Protein AF-A0A251XBS3-F1 (afdb_monomer)

Sequence (172 aa):
MVNFGKHQSKLDRKQRTHKNDIGYELQTALLLLSNVWDVDAKTTALWYYWRWRIESFFKLLKQAGHQLESWQQESGLALAKRLLIASMACVVVWQVAHSELPAAKEIQSFLVKLSGRQMKRSKPVTWSALLAGFWSLLSMLEVIENYSVDELHQFRNLLRKTSSAFAKLVPE

Nearest PDB structures (foldseek):
  1f81-assembly1_A  TM=2.457E-01  e=1.323E+00  Mus musculus
  2mh0-assembly1_B  TM=2.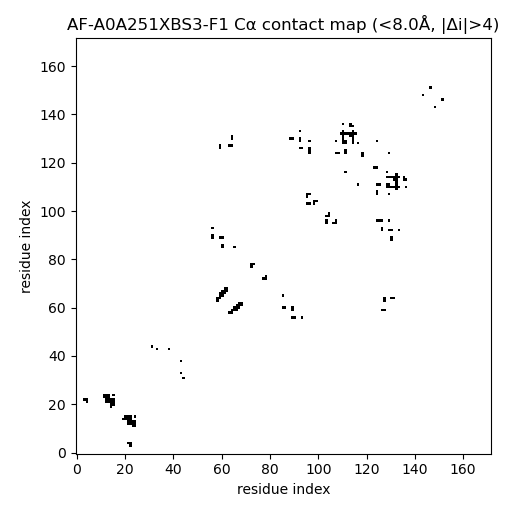393E-01  e=5.220E+00  Homo sapiens

Solvent-accessible surface area (backbone atoms only — not comparable to full-atom values): 10454 Å² total; per-residue (Å²): 132,89,75,68,84,76,63,78,91,63,87,71,66,40,74,71,84,47,97,85,42,58,39,69,79,79,80,78,81,82,87,82,88,73,93,74,74,100,62,57,71,68,58,55,50,50,55,57,56,54,56,61,60,54,54,58,53,51,42,30,43,41,62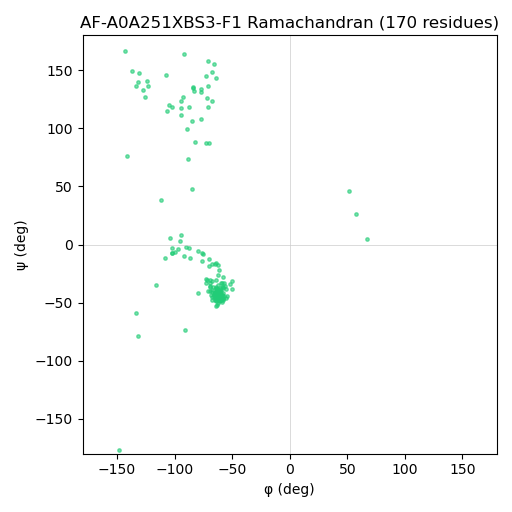,60,58,66,32,52,84,74,62,83,64,93,42,72,66,60,42,51,56,52,49,52,55,53,49,49,53,52,48,52,34,49,52,45,70,71,42,86,49,72,70,32,53,50,52,50,54,50,21,29,60,63,35,72,57,90,62,50,90,93,46,74,73,50,65,43,35,34,45,46,7,48,51,52,50,54,56,49,50,54,47,62,76,75,43,55,73,67,57,55,52,50,52,53,53,50,51,54,52,53,54,56,53,53,65,72,71,60,80,134

Organism: NCBI:txid1570016

pLDDT: mean 86.73, std 14.04, range [36.16, 98.06]

Foldseek 3Di:
DDDPLPDPPDDQWDQDDDPSNIDHPPPDDDDDDDPDPPDDPVVVVVVVVCVCVCVLLVCCCCPLPPVLVPDDDPDPVVSVVVSVVSSVLLVVLVCLVPDPDPVSVVLQQQQLVQLVDDDDPVDSGDSSSNNSSVVSVVVVVVDPVPDDPVVVVVVVVVVVVVVVVVVVVDDD

Structure (mmCIF, N/CA/C/O backbone):
data_AF-A0A251XBS3-F1
#
_entry.id   AF-A0A251XBS3-F1
#
loop_
_atom_site.group_PDB
_atom_site.id
_atom_site.type_symbol
_atom_site.label_atom_id
_atom_site.label_alt_id
_atom_site.label_comp_id
_atom_site.label_asym_id
_atom_site.label_entity_id
_atom_site.label_seq_id
_atom_site.pdbx_PDB_ins_code
_atom_site.Cartn_x
_atom_site.Cartn_y
_atom_site.Cartn_z
_atom_site.occupancy
_atom_site.B_iso_or_equiv
_atom_site.auth_seq_id
_atom_site.auth_comp_id
_atom_site.auth_asym_id
_atom_site.auth_atom_id
_atom_site.pdbx_PDB_model_num
ATOM 1 N N . MET A 1 1 ? 4.860 26.559 -13.802 1.00 36.16 1 MET A N 1
ATOM 2 C CA . MET A 1 1 ? 5.662 26.321 -15.022 1.00 36.16 1 MET A CA 1
ATOM 3 C C . MET A 1 1 ? 6.795 27.335 -15.010 1.00 36.16 1 MET A C 1
ATOM 5 O O . MET A 1 1 ? 6.509 28.524 -15.041 1.00 36.16 1 MET A O 1
ATOM 9 N N . VAL A 1 2 ? 8.041 26.902 -14.806 1.00 37.56 2 VAL A N 1
ATOM 10 C CA . VAL A 1 2 ? 9.193 27.817 -14.701 1.00 37.56 2 VAL A CA 1
ATOM 11 C C . VAL A 1 2 ? 9.465 28.398 -16.092 1.00 37.56 2 VAL A C 1
ATOM 13 O O . VAL A 1 2 ? 9.684 27.648 -17.038 1.00 37.56 2 VAL A O 1
ATOM 16 N N . ASN A 1 3 ? 9.361 29.721 -16.238 1.00 42.94 3 ASN A N 1
ATOM 17 C CA . ASN A 1 3 ? 9.489 30.409 -17.522 1.00 42.94 3 ASN A CA 1
ATOM 18 C C . ASN A 1 3 ? 10.962 30.765 -17.781 1.00 42.94 3 ASN A C 1
ATOM 20 O O . ASN A 1 3 ? 11.479 31.746 -17.248 1.00 42.94 3 ASN A O 1
ATOM 24 N N . PHE A 1 4 ? 11.641 29.952 -18.589 1.00 51.72 4 PHE A N 1
ATOM 25 C CA . PHE A 1 4 ? 13.071 30.101 -18.882 1.00 51.72 4 PHE A CA 1
ATOM 26 C C . PHE A 1 4 ? 13.403 31.250 -19.853 1.00 51.72 4 PHE A C 1
ATOM 28 O O . PHE A 1 4 ? 14.575 31.588 -20.002 1.00 51.72 4 PHE A O 1
ATOM 35 N N . GLY A 1 5 ? 12.405 31.896 -20.471 1.00 55.81 5 GLY A N 1
ATOM 36 C CA . GLY A 1 5 ? 12.621 32.932 -21.491 1.00 55.81 5 GLY A CA 1
ATOM 37 C C . GLY A 1 5 ? 13.247 34.240 -20.985 1.00 55.81 5 GLY A C 1
ATOM 38 O O . GLY A 1 5 ? 13.761 35.014 -21.787 1.00 55.81 5 GLY A O 1
ATOM 39 N N . LYS A 1 6 ? 13.232 34.501 -19.668 1.00 56.62 6 LYS A N 1
ATOM 40 C CA . LYS A 1 6 ? 13.726 35.764 -19.076 1.00 56.62 6 LYS A CA 1
ATOM 41 C C . LYS A 1 6 ? 15.115 35.675 -18.432 1.00 56.62 6 LYS A C 1
ATOM 43 O O . LYS A 1 6 ? 15.671 36.703 -18.061 1.00 56.62 6 LYS A O 1
ATOM 48 N N . HIS A 1 7 ? 15.703 34.483 -18.315 1.00 56.62 7 HIS A N 1
ATOM 49 C CA . HIS A 1 7 ? 17.058 34.331 -17.777 1.00 56.62 7 HIS A CA 1
ATOM 50 C C . HIS A 1 7 ? 18.096 34.542 -18.887 1.00 56.62 7 HIS A C 1
ATOM 52 O O . HIS A 1 7 ? 18.269 33.686 -19.751 1.00 56.62 7 HIS A O 1
ATOM 58 N N . GLN A 1 8 ? 18.787 35.687 -18.870 1.00 57.78 8 GLN A N 1
ATOM 59 C CA . GLN A 1 8 ? 19.849 36.012 -19.835 1.00 57.78 8 GLN A CA 1
ATOM 60 C C . GLN A 1 8 ? 21.255 35.562 -19.405 1.00 57.78 8 GLN A C 1
ATOM 62 O O . GLN A 1 8 ? 22.201 35.731 -20.164 1.00 57.78 8 GLN A O 1
ATOM 67 N N . SER A 1 9 ? 21.416 34.973 -18.215 1.00 64.31 9 SER A N 1
ATOM 68 C CA . SER A 1 9 ? 22.746 34.663 -17.668 1.00 64.31 9 SER A CA 1
ATOM 69 C C . SER A 1 9 ? 23.428 33.438 -18.290 1.00 64.31 9 SER A C 1
ATOM 71 O O . SER A 1 9 ? 24.563 33.146 -17.930 1.00 64.31 9 SER A O 1
ATOM 73 N N . LYS A 1 10 ? 22.744 32.674 -19.149 1.00 57.31 10 LYS A N 1
ATOM 74 C CA . LYS A 1 10 ? 23.260 31.422 -19.716 1.00 57.31 10 LYS A CA 1
ATOM 75 C C . LYS A 1 10 ? 23.198 31.466 -21.244 1.00 57.31 10 LYS A C 1
ATOM 77 O O . LYS A 1 10 ? 22.163 31.798 -21.825 1.00 57.31 10 LYS A O 1
ATOM 82 N N . LEU A 1 11 ? 24.339 31.191 -21.874 1.00 62.31 11 LEU A N 1
ATOM 83 C CA . LEU A 1 11 ? 24.585 31.390 -23.308 1.00 62.31 11 LEU A CA 1
ATOM 84 C C . LEU A 1 11 ? 24.264 30.145 -24.162 1.00 62.31 11 LEU A C 1
ATOM 86 O O . LEU A 1 11 ? 24.195 30.245 -25.381 1.00 62.31 11 LEU A O 1
ATOM 90 N N . ASP A 1 12 ? 24.003 28.994 -23.541 1.00 64.44 12 ASP A N 1
ATOM 91 C CA . ASP A 1 12 ? 23.734 27.682 -24.153 1.00 64.44 12 ASP A CA 1
ATOM 92 C C . ASP A 1 12 ? 22.257 27.490 -24.557 1.00 64.44 12 ASP A C 1
ATOM 94 O O . ASP A 1 12 ? 21.615 26.479 -24.264 1.00 64.44 12 ASP A O 1
ATOM 98 N N . ARG A 1 13 ? 21.683 28.487 -25.237 1.00 66.44 13 ARG A N 1
ATOM 99 C CA . ARG A 1 13 ? 20.285 28.457 -25.695 1.00 66.44 13 ARG A CA 1
ATOM 100 C C . ARG A 1 13 ? 20.189 27.905 -27.116 1.00 66.44 13 ARG A C 1
ATOM 102 O O . ARG A 1 13 ? 20.826 28.429 -28.024 1.00 66.44 13 ARG A O 1
ATOM 109 N N . LYS A 1 14 ? 19.342 26.894 -27.324 1.00 69.31 14 LYS A N 1
ATOM 110 C CA . LYS A 1 14 ? 19.073 26.288 -28.637 1.00 69.31 14 LYS A CA 1
ATOM 111 C C . LYS A 1 14 ? 17.578 26.332 -28.952 1.00 69.31 14 LYS A C 1
ATOM 113 O O . LYS A 1 14 ? 16.737 26.120 -28.076 1.00 69.31 14 LYS A O 1
ATOM 118 N N . GLN A 1 15 ? 17.244 26.611 -30.210 1.00 73.81 15 GLN A N 1
ATOM 119 C CA . GLN A 1 15 ? 15.876 26.487 -30.710 1.00 73.81 15 GLN A CA 1
ATOM 120 C C . GLN A 1 15 ? 15.489 25.001 -30.731 1.00 73.81 15 GLN A C 1
ATOM 122 O O . GLN A 1 15 ? 16.199 24.193 -31.327 1.00 73.81 15 GLN A O 1
ATOM 127 N N . ARG A 1 16 ? 14.394 24.640 -30.053 1.00 69.25 16 ARG A N 1
ATOM 128 C CA . ARG A 1 16 ? 13.932 23.252 -29.910 1.00 69.25 16 ARG A CA 1
ATOM 129 C C .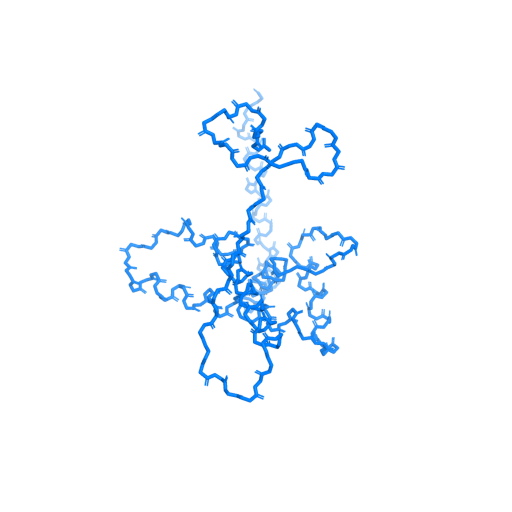 ARG A 1 16 ? 12.968 22.857 -31.025 1.00 69.25 16 ARG A C 1
ATOM 131 O O . ARG A 1 16 ? 13.369 22.115 -31.913 1.00 69.25 16 ARG A O 1
ATOM 138 N N . THR A 1 17 ? 11.720 23.338 -31.004 1.00 71.69 17 THR A N 1
ATOM 139 C CA . THR A 1 17 ? 10.708 22.931 -32.006 1.00 71.69 17 THR A CA 1
ATOM 140 C C . THR A 1 17 ? 10.203 24.047 -32.923 1.00 71.69 17 THR A C 1
ATOM 142 O O . THR A 1 17 ? 9.955 23.796 -34.097 1.00 71.69 17 THR A O 1
ATOM 145 N N . HIS A 1 18 ? 10.065 25.287 -32.454 1.00 69.81 18 HIS A N 1
ATOM 146 C CA . HIS A 1 18 ? 9.612 26.426 -33.269 1.00 69.81 18 HIS A CA 1
ATOM 147 C C . HIS A 1 18 ? 10.345 27.710 -32.871 1.00 69.81 18 HIS A C 1
ATOM 149 O O . HIS A 1 18 ? 11.027 27.745 -31.853 1.00 69.81 18 HIS A O 1
ATOM 155 N N . LYS A 1 19 ? 10.244 28.763 -33.694 1.00 70.94 19 LYS A N 1
ATOM 156 C CA . LYS A 1 19 ? 11.086 29.979 -33.623 1.00 70.94 19 LYS A CA 1
ATOM 157 C C . LYS A 1 19 ? 11.179 30.619 -32.227 1.00 70.94 19 LYS A C 1
ATOM 159 O O . LYS A 1 19 ? 12.216 31.173 -31.885 1.00 70.94 19 LYS A O 1
ATOM 164 N N . ASN A 1 20 ? 10.120 30.504 -31.425 1.00 74.75 20 ASN A N 1
ATOM 165 C CA . ASN A 1 20 ? 10.037 31.083 -30.080 1.00 74.75 20 ASN A CA 1
ATOM 166 C C . ASN A 1 20 ? 10.244 30.053 -28.950 1.00 74.75 20 ASN A C 1
ATOM 168 O O . ASN A 1 20 ? 10.266 30.425 -27.780 1.00 74.75 20 ASN A O 1
ATOM 172 N N . ASP A 1 21 ? 10.404 28.772 -29.286 1.00 69.56 21 ASP A N 1
ATOM 173 C CA . ASP A 1 21 ? 10.709 27.684 -28.354 1.00 69.56 21 ASP A CA 1
ATOM 174 C C . ASP A 1 21 ? 12.231 27.562 -28.204 1.00 69.56 21 ASP A C 1
ATOM 176 O O . ASP A 1 21 ? 12.888 26.688 -28.777 1.00 69.56 21 ASP A O 1
ATOM 180 N N . ILE A 1 22 ? 12.798 28.533 -27.488 1.00 66.56 22 ILE A N 1
ATOM 181 C CA . ILE A 1 22 ? 14.227 28.629 -27.197 1.00 66.56 22 ILE A CA 1
ATOM 182 C C . ILE A 1 22 ? 14.441 28.164 -25.759 1.00 66.56 22 ILE A C 1
ATOM 184 O O . ILE A 1 22 ? 13.929 28.761 -24.811 1.00 66.56 22 ILE A O 1
ATOM 188 N N . GLY A 1 23 ? 15.219 27.100 -25.589 1.00 67.12 23 GLY A N 1
ATOM 189 C CA . GLY A 1 23 ? 15.499 26.516 -24.283 1.00 67.12 23 GLY A CA 1
ATOM 190 C C . GLY A 1 23 ? 16.886 25.893 -24.227 1.00 67.12 23 GLY A C 1
ATOM 191 O O . GLY A 1 23 ? 17.659 25.958 -25.177 1.00 67.12 23 GLY A O 1
ATOM 192 N N . TYR A 1 24 ? 17.202 25.278 -23.097 1.00 61.38 24 TYR A N 1
ATOM 193 C CA . TYR A 1 24 ? 18.459 24.557 -22.912 1.00 61.38 24 TYR A CA 1
ATOM 194 C C . TYR A 1 24 ? 18.324 23.143 -23.471 1.00 61.38 24 TYR A C 1
ATOM 196 O O . TYR 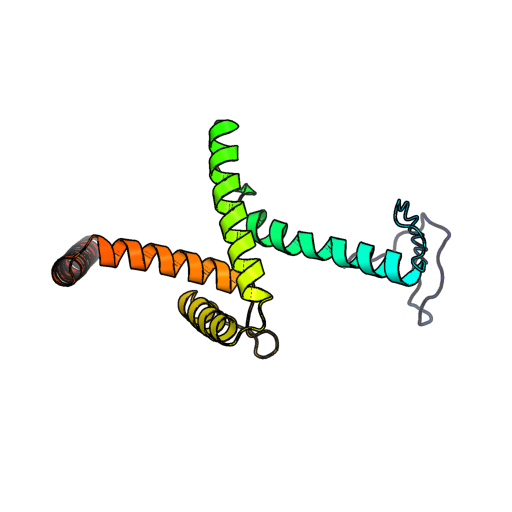A 1 24 ? 17.327 22.468 -23.203 1.00 61.38 24 TYR A O 1
ATOM 204 N N . GLU A 1 25 ? 19.306 22.650 -24.217 1.00 56.91 25 GLU A N 1
ATOM 205 C CA . GLU A 1 25 ? 19.426 21.212 -24.467 1.00 56.91 25 GLU A CA 1
ATOM 206 C C . GLU A 1 25 ? 20.136 20.601 -23.254 1.00 56.91 25 GLU A C 1
ATOM 208 O O . GLU A 1 25 ? 21.358 20.533 -23.198 1.00 56.91 25 GLU A O 1
ATOM 213 N N . LEU A 1 26 ? 19.370 20.219 -22.226 1.00 57.38 26 LEU A N 1
ATOM 214 C CA . LEU A 1 26 ? 19.915 19.463 -21.099 1.00 57.38 26 LEU A CA 1
ATOM 215 C C . LEU A 1 26 ? 20.250 18.054 -21.596 1.00 57.38 26 LEU A C 1
ATOM 217 O O . LEU A 1 26 ? 19.419 17.150 -21.525 1.00 57.38 26 LEU A O 1
ATOM 221 N N . GLN A 1 27 ? 21.457 17.878 -22.127 1.00 53.12 27 GLN A N 1
ATOM 222 C CA . GLN A 1 27 ? 22.024 16.558 -22.364 1.00 53.12 27 GLN A CA 1
ATOM 223 C C . GLN A 1 27 ? 22.405 15.965 -21.008 1.00 53.12 27 GLN A C 1
ATOM 225 O O . GLN A 1 27 ? 23.511 16.135 -20.505 1.00 53.12 27 GLN A O 1
ATOM 230 N N . THR A 1 28 ? 21.451 15.303 -20.362 1.00 66.56 28 THR A N 1
ATOM 231 C CA . THR A 1 28 ? 21.751 14.462 -19.206 1.00 66.56 28 THR A CA 1
ATOM 232 C C . THR A 1 28 ? 22.348 13.154 -19.707 1.00 66.56 28 THR A C 1
ATOM 234 O O . THR A 1 28 ? 21.632 12.327 -20.271 1.00 66.56 28 THR A O 1
ATOM 237 N N . ALA A 1 29 ? 23.650 12.968 -19.502 1.00 74.75 29 ALA A N 1
ATOM 238 C CA . ALA A 1 29 ? 24.301 11.676 -19.671 1.00 74.75 29 ALA A CA 1
ATOM 239 C C . ALA A 1 29 ? 24.122 10.845 -18.391 1.00 74.75 29 ALA A C 1
ATOM 241 O O . ALA A 1 29 ? 24.341 11.337 -17.284 1.00 74.75 29 ALA A O 1
ATOM 242 N N . LEU A 1 30 ? 23.711 9.586 -18.543 1.00 82.12 30 LEU A N 1
ATOM 243 C CA . LEU A 1 30 ? 23.591 8.627 -17.449 1.00 82.12 30 LEU A CA 1
ATOM 244 C C . LEU A 1 30 ? 24.729 7.611 -17.568 1.00 82.12 30 LEU A C 1
ATOM 246 O O . LEU A 1 30 ? 24.762 6.840 -18.524 1.00 82.12 30 LEU A O 1
ATOM 250 N N . LEU A 1 31 ? 25.640 7.601 -16.595 1.00 91.12 31 LEU A N 1
ATOM 251 C CA . LEU A 1 31 ? 26.664 6.566 -16.468 1.00 91.12 31 LEU A CA 1
ATOM 252 C C . LEU A 1 31 ? 26.162 5.487 -15.502 1.00 91.12 31 LEU A C 1
ATOM 254 O O . LEU A 1 31 ? 25.909 5.773 -14.332 1.00 91.12 31 LEU A O 1
ATOM 258 N N . LEU A 1 32 ? 26.009 4.256 -15.993 1.00 90.44 32 LEU A N 1
ATOM 259 C CA . LEU A 1 32 ? 25.618 3.101 -15.186 1.00 90.44 32 LEU A CA 1
ATOM 260 C C . LEU A 1 32 ? 26.833 2.208 -14.948 1.00 90.44 32 LEU A C 1
ATOM 262 O O . LEU A 1 32 ? 27.418 1.691 -15.894 1.00 90.44 32 LEU A O 1
ATOM 266 N N . LEU A 1 33 ? 27.186 2.017 -13.679 1.00 93.50 33 LEU A N 1
ATOM 267 C CA . LEU A 1 33 ? 28.157 1.013 -13.259 1.00 93.50 33 LEU A CA 1
ATOM 268 C C . LEU A 1 33 ? 27.380 -0.243 -12.861 1.00 93.50 33 LEU A C 1
ATOM 270 O O . LEU A 1 33 ? 26.488 -0.172 -12.016 1.00 93.50 33 LEU A O 1
ATOM 274 N N . SER A 1 34 ? 27.692 -1.373 -13.491 1.00 90.88 34 SER A N 1
ATOM 275 C CA . SER A 1 34 ? 27.010 -2.647 -13.267 1.00 90.88 34 SER A CA 1
ATOM 276 C C . SER A 1 34 ? 28.036 -3.753 -13.063 1.00 90.88 34 SER A C 1
ATOM 278 O O . SER A 1 34 ? 29.054 -3.786 -13.748 1.00 90.88 34 SER A O 1
ATOM 280 N N . ASN A 1 35 ? 27.757 -4.657 -12.127 1.00 95.00 35 ASN A N 1
ATOM 281 C CA . ASN A 1 35 ? 28.494 -5.907 -11.934 1.00 95.00 35 ASN A CA 1
ATOM 282 C C . ASN A 1 35 ? 27.834 -7.091 -12.663 1.00 95.00 35 ASN A C 1
ATOM 284 O O . ASN A 1 35 ? 28.212 -8.238 -12.437 1.00 95.00 35 ASN A O 1
ATOM 288 N N . VAL A 1 36 ? 26.817 -6.822 -13.486 1.00 93.25 36 VAL A N 1
ATOM 289 C CA . VAL A 1 36 ? 26.177 -7.817 -14.344 1.00 93.25 36 VAL A CA 1
ATOM 290 C C . VAL A 1 36 ? 26.939 -7.873 -15.662 1.00 93.25 36 VAL A C 1
ATOM 292 O O . VAL A 1 36 ? 27.011 -6.878 -16.384 1.00 93.25 36 VAL A O 1
ATOM 295 N N . TRP A 1 37 ? 27.491 -9.044 -15.952 1.00 93.62 37 TRP A N 1
ATOM 296 C CA . TRP A 1 37 ? 28.212 -9.355 -17.184 1.00 93.62 37 TRP A CA 1
ATOM 297 C C . TRP A 1 37 ? 27.263 -9.947 -18.238 1.00 93.62 37 TRP A C 1
ATOM 299 O O . TRP A 1 37 ? 26.154 -10.361 -17.904 1.00 93.62 37 TRP A O 1
ATOM 309 N N . ASP A 1 38 ? 27.693 -9.976 -19.502 1.00 93.94 38 ASP A N 1
ATOM 310 C CA . ASP A 1 38 ? 27.000 -10.652 -20.617 1.00 93.94 38 ASP A CA 1
ATOM 311 C C . ASP A 1 38 ? 25.553 -10.195 -20.895 1.00 93.94 38 ASP A C 1
ATOM 313 O O . ASP A 1 38 ? 24.741 -10.926 -21.463 1.00 93.94 38 ASP A O 1
ATOM 317 N N . VAL A 1 39 ? 25.224 -8.955 -20.531 1.00 95.06 39 VAL A N 1
ATOM 318 C CA . VAL A 1 39 ? 23.925 -8.323 -20.792 1.00 95.06 39 VAL A CA 1
ATOM 319 C C . VAL A 1 39 ? 24.144 -7.033 -21.570 1.00 95.06 39 VAL A C 1
ATOM 321 O O . VAL A 1 39 ? 25.038 -6.246 -21.257 1.00 95.06 39 VAL A O 1
ATOM 324 N N . ASP A 1 40 ? 23.327 -6.793 -22.593 1.00 94.31 40 ASP A N 1
ATOM 325 C CA . ASP A 1 40 ? 23.472 -5.596 -23.411 1.00 94.31 40 ASP A CA 1
ATOM 326 C C . ASP A 1 40 ? 23.167 -4.306 -22.618 1.00 94.31 40 ASP A C 1
ATOM 328 O O . ASP A 1 40 ? 22.431 -4.271 -21.620 1.00 94.31 40 ASP A O 1
ATOM 332 N N . ALA A 1 41 ? 23.745 -3.193 -23.077 1.00 91.25 41 ALA A N 1
ATOM 333 C CA . ALA A 1 41 ? 23.580 -1.898 -22.419 1.00 91.25 41 ALA A CA 1
ATOM 334 C C . ALA A 1 41 ? 22.102 -1.469 -22.345 1.00 91.25 41 ALA A C 1
ATOM 336 O O . ALA A 1 41 ? 21.680 -0.844 -21.371 1.00 91.25 41 ALA A O 1
ATOM 337 N N . LYS A 1 42 ? 21.297 -1.841 -23.350 1.00 92.81 42 LYS A N 1
ATOM 338 C CA . LYS A 1 42 ? 19.863 -1.537 -23.408 1.00 92.81 42 LYS A CA 1
ATOM 339 C C . LYS A 1 42 ? 19.089 -2.237 -22.292 1.00 92.81 42 LYS A C 1
ATOM 341 O O . LYS A 1 42 ? 18.264 -1.596 -21.642 1.00 92.81 42 LYS A O 1
ATOM 346 N N . THR A 1 43 ? 19.355 -3.516 -22.042 1.00 94.94 43 THR A N 1
ATOM 347 C CA . THR A 1 43 ? 18.711 -4.271 -20.960 1.00 94.94 43 THR A CA 1
ATOM 348 C C . THR A 1 43 ? 19.151 -3.748 -19.596 1.00 94.94 43 THR A C 1
ATOM 350 O O . THR A 1 43 ? 18.303 -3.520 -18.735 1.00 94.94 43 THR A O 1
ATOM 353 N N . THR A 1 44 ? 20.437 -3.429 -19.421 1.00 94.31 44 THR A N 1
ATOM 354 C CA . THR A 1 44 ? 20.937 -2.792 -18.186 1.00 94.31 44 THR A CA 1
ATOM 355 C C . THR A 1 44 ? 20.238 -1.451 -17.921 1.00 94.31 44 THR A C 1
ATOM 357 O O . THR A 1 44 ? 19.787 -1.181 -16.805 1.00 94.31 44 THR A O 1
ATOM 360 N N . ALA A 1 45 ? 20.069 -0.623 -18.956 1.00 92.19 45 ALA A N 1
ATOM 361 C CA . ALA A 1 45 ? 19.332 0.634 -18.857 1.00 92.19 45 ALA A CA 1
ATOM 362 C C . ALA A 1 45 ? 17.841 0.420 -18.534 1.00 92.19 45 ALA A C 1
ATOM 364 O O . ALA A 1 45 ? 17.271 1.176 -17.744 1.00 92.19 45 ALA A O 1
ATOM 365 N N . LEU A 1 46 ? 17.207 -0.621 -19.087 1.00 93.38 46 LEU A N 1
ATOM 366 C CA . LEU A 1 46 ? 15.822 -0.983 -18.772 1.00 93.38 46 LEU A CA 1
ATOM 367 C C . LEU A 1 46 ? 15.658 -1.414 -17.305 1.00 93.38 46 LEU A C 1
ATOM 369 O O . LEU A 1 46 ? 14.703 -1.004 -16.644 1.00 93.38 46 LEU A O 1
ATOM 373 N N . TRP A 1 47 ? 16.592 -2.192 -16.761 1.00 94.69 47 TRP A N 1
ATOM 374 C CA . TRP A 1 47 ? 16.570 -2.555 -15.343 1.00 94.69 47 TRP A CA 1
ATOM 375 C C . TRP A 1 47 ? 16.761 -1.338 -14.441 1.00 94.69 47 TRP A C 1
ATOM 377 O O . TRP A 1 47 ? 16.018 -1.165 -13.472 1.00 94.69 47 TRP A O 1
ATOM 387 N N . TYR A 1 48 ? 17.688 -0.442 -14.793 1.00 93.50 48 TYR A N 1
ATOM 388 C CA . TYR A 1 48 ? 17.840 0.824 -14.081 1.00 93.50 48 TYR A CA 1
ATOM 389 C C . TYR A 1 48 ? 16.567 1.674 -14.156 1.00 93.50 48 TYR A C 1
ATOM 391 O O . TYR A 1 48 ? 16.175 2.293 -13.169 1.00 93.50 48 TYR A O 1
ATOM 399 N N . TYR A 1 49 ? 15.864 1.668 -15.289 1.00 92.06 49 TYR A N 1
ATOM 400 C CA . TYR A 1 49 ? 14.574 2.340 -15.414 1.00 92.06 49 TYR A CA 1
ATOM 401 C C . TYR A 1 49 ? 13.539 1.789 -14.416 1.00 92.06 49 TYR A C 1
ATOM 403 O O . TYR A 1 49 ? 12.824 2.561 -13.769 1.00 92.06 49 TYR A O 1
ATOM 411 N N . TRP A 1 50 ? 13.502 0.470 -14.193 1.00 91.81 50 TRP A N 1
ATOM 412 C CA . TRP A 1 50 ? 12.626 -0.136 -13.184 1.00 91.81 50 TRP A CA 1
ATOM 413 C C . TRP A 1 50 ? 12.953 0.261 -11.743 1.00 91.81 50 TRP A C 1
ATOM 415 O O . TRP A 1 50 ? 12.063 0.151 -10.898 1.00 91.81 50 TRP A O 1
ATOM 425 N N . ARG A 1 51 ? 14.143 0.813 -11.451 1.00 93.44 51 ARG A N 1
ATOM 426 C CA . ARG A 1 51 ? 14.458 1.412 -10.139 1.00 93.44 51 ARG A CA 1
ATOM 427 C C . ARG A 1 51 ? 13.378 2.400 -9.705 1.00 93.44 51 ARG A C 1
ATOM 429 O O . ARG A 1 51 ? 13.005 2.422 -8.537 1.00 93.44 51 ARG A O 1
ATOM 436 N N . TRP A 1 52 ? 12.825 3.183 -10.638 1.00 90.38 52 TRP A N 1
ATOM 437 C CA . TRP A 1 52 ? 11.789 4.176 -10.332 1.00 90.38 52 TRP A CA 1
ATOM 438 C C . TRP A 1 52 ? 10.495 3.561 -9.779 1.00 90.38 52 TRP A C 1
ATOM 440 O O . TRP A 1 52 ? 9.700 4.257 -9.148 1.00 90.38 52 TRP A O 1
ATOM 450 N N . ARG A 1 53 ? 10.271 2.247 -9.946 1.00 87.31 53 ARG A N 1
ATOM 451 C CA . ARG A 1 53 ? 9.112 1.563 -9.352 1.00 87.31 53 ARG A CA 1
ATOM 452 C C . ARG A 1 53 ? 9.077 1.734 -7.833 1.00 87.31 53 ARG A C 1
ATOM 454 O O . ARG A 1 53 ? 7.980 1.878 -7.292 1.00 87.31 53 ARG A O 1
ATOM 461 N N . ILE A 1 54 ? 10.231 1.815 -7.162 1.00 90.75 54 ILE A N 1
ATOM 462 C CA . ILE A 1 54 ? 10.299 1.979 -5.701 1.00 90.75 54 ILE A CA 1
ATOM 463 C C . ILE A 1 54 ? 9.664 3.275 -5.193 1.00 90.75 54 ILE A C 1
ATOM 465 O O . ILE A 1 54 ? 9.116 3.306 -4.094 1.00 90.75 54 ILE A O 1
ATOM 469 N N . GLU A 1 55 ? 9.619 4.321 -6.021 1.00 91.38 55 GLU A N 1
ATOM 470 C CA . GLU A 1 55 ? 8.981 5.592 -5.663 1.00 91.38 55 GLU A CA 1
ATOM 471 C C . GLU A 1 55 ? 7.508 5.414 -5.306 1.00 91.38 55 GLU A C 1
ATOM 473 O O . GLU A 1 55 ? 6.946 6.168 -4.516 1.00 91.38 55 GLU A O 1
ATOM 478 N N . SER A 1 56 ? 6.855 4.400 -5.868 1.00 86.31 56 SER A N 1
ATOM 479 C CA . SER A 1 56 ? 5.475 4.119 -5.510 1.00 86.31 56 SER A CA 1
ATOM 480 C C . SER A 1 56 ? 5.285 3.590 -4.092 1.00 86.31 56 SER A C 1
ATOM 482 O O . SER A 1 56 ? 4.290 3.941 -3.459 1.00 86.31 56 SER A O 1
ATOM 484 N N . PHE A 1 57 ? 6.248 2.830 -3.571 1.00 91.12 57 PHE A N 1
ATOM 485 C CA . PHE A 1 57 ? 6.267 2.402 -2.176 1.00 91.12 57 PHE A CA 1
ATOM 486 C C . PHE A 1 57 ? 6.477 3.609 -1.268 1.00 91.12 57 PHE A C 1
ATOM 488 O O . PHE A 1 57 ? 5.688 3.832 -0.352 1.00 91.12 57 PHE A O 1
ATOM 495 N N . PHE A 1 58 ? 7.460 4.461 -1.578 1.00 91.75 58 PHE A N 1
ATOM 496 C CA . PHE A 1 58 ? 7.697 5.673 -0.791 1.00 91.75 58 PHE A CA 1
ATOM 497 C C . PHE A 1 58 ? 6.510 6.638 -0.827 1.00 91.75 58 PHE A C 1
ATOM 499 O O . PHE A 1 58 ? 6.194 7.246 0.192 1.00 91.75 58 PHE A O 1
ATOM 506 N N . LYS A 1 59 ? 5.789 6.734 -1.950 1.00 89.62 59 LYS A N 1
ATOM 507 C CA . LYS A 1 59 ? 4.547 7.519 -2.041 1.00 89.62 59 LYS A CA 1
ATOM 508 C C . LYS A 1 59 ? 3.444 6.991 -1.126 1.00 89.62 59 LYS A C 1
ATOM 510 O O . LYS A 1 59 ? 2.756 7.799 -0.499 1.00 89.62 59 LYS A O 1
ATOM 515 N N . LEU A 1 60 ? 3.262 5.670 -1.044 1.00 90.81 60 LEU A N 1
ATOM 516 C CA . LEU A 1 60 ? 2.307 5.065 -0.109 1.00 90.81 60 LEU A CA 1
ATOM 517 C C . LEU A 1 60 ? 2.713 5.324 1.338 1.00 90.81 60 LEU A C 1
ATOM 519 O O . LEU A 1 60 ? 1.890 5.753 2.143 1.00 90.81 60 LEU A O 1
ATOM 523 N N . LEU A 1 61 ? 3.987 5.120 1.650 1.00 93.31 61 LEU A N 1
ATOM 524 C CA . LEU A 1 61 ? 4.499 5.269 3.001 1.00 93.31 61 LEU A CA 1
ATOM 525 C C . LEU A 1 61 ? 4.410 6.724 3.495 1.00 93.31 61 LEU A C 1
ATOM 527 O O . LEU A 1 61 ? 3.904 6.979 4.585 1.00 93.31 61 LEU A O 1
ATOM 531 N N . LYS A 1 62 ? 4.853 7.688 2.681 1.00 89.00 62 LYS A N 1
ATOM 532 C CA . LYS A 1 62 ? 4.974 9.096 3.089 1.00 89.00 62 LYS A CA 1
ATOM 533 C C . LYS A 1 62 ? 3.666 9.869 3.079 1.00 89.00 62 LYS A C 1
ATOM 535 O O . LYS A 1 62 ? 3.447 10.651 3.991 1.00 89.00 62 LYS A O 1
ATOM 540 N N . GLN A 1 63 ? 2.815 9.682 2.066 1.00 78.25 63 GLN A N 1
ATOM 541 C CA . GLN A 1 63 ? 1.678 10.587 1.840 1.00 78.25 63 GLN A CA 1
ATOM 542 C C . GLN A 1 63 ? 0.360 9.860 1.576 1.00 78.25 63 GLN A C 1
ATOM 544 O O . GLN A 1 63 ? -0.607 10.040 2.309 1.00 78.25 63 GLN A O 1
ATOM 549 N N . ALA A 1 64 ? 0.291 9.031 0.534 1.00 72.38 64 ALA A N 1
ATOM 550 C CA . ALA A 1 64 ? -0.984 8.522 0.017 1.00 72.38 64 ALA A CA 1
ATOM 551 C C . ALA A 1 64 ? -1.585 7.353 0.828 1.00 72.38 64 ALA A C 1
ATOM 553 O O . ALA A 1 64 ? -2.689 6.899 0.504 1.00 72.38 64 ALA A O 1
ATOM 554 N N . GLY A 1 65 ? -0.845 6.860 1.825 1.00 80.12 65 GLY A N 1
ATOM 555 C CA . GLY A 1 65 ? -1.159 5.685 2.631 1.00 80.12 65 GLY A CA 1
ATOM 556 C C . GLY A 1 65 ? -1.003 5.933 4.124 1.00 80.12 65 GLY A C 1
ATOM 557 O O . GLY A 1 65 ? -2.004 6.153 4.789 1.00 80.12 65 GLY A O 1
ATOM 558 N N . HIS A 1 66 ? 0.234 5.907 4.626 1.00 89.25 66 HIS A N 1
ATOM 559 C CA . HIS A 1 66 ? 0.520 5.894 6.067 1.00 89.25 66 HIS A CA 1
ATOM 560 C C . HIS A 1 66 ? 0.899 7.247 6.686 1.00 89.25 66 HIS A C 1
ATOM 562 O O . HIS A 1 66 ? 1.046 7.316 7.905 1.00 89.25 66 HIS A O 1
ATOM 568 N N . GLN A 1 67 ? 1.072 8.299 5.876 1.00 91.81 67 GLN A N 1
ATOM 569 C CA . GLN A 1 67 ? 1.418 9.655 6.333 1.00 91.81 67 GLN A CA 1
ATOM 570 C C . GLN A 1 67 ? 2.643 9.676 7.260 1.00 91.81 67 GLN A C 1
ATOM 572 O O . GLN A 1 67 ? 2.622 10.308 8.315 1.00 91.81 67 GLN A O 1
ATOM 577 N N . LEU A 1 68 ? 3.710 8.959 6.884 1.00 92.75 68 LEU A N 1
ATOM 578 C CA . LEU A 1 68 ? 4.914 8.821 7.709 1.00 92.75 68 LEU A CA 1
ATOM 579 C C . LEU A 1 68 ? 5.494 10.166 8.173 1.00 92.75 68 LEU A C 1
ATOM 581 O O . LEU A 1 68 ? 5.991 10.266 9.287 1.00 92.75 68 LEU A O 1
ATOM 585 N N . GLU A 1 69 ? 5.394 11.213 7.357 1.00 90.81 69 GLU A N 1
ATOM 586 C CA . GLU A 1 69 ? 5.912 12.551 7.685 1.00 90.81 69 GLU A CA 1
ATOM 587 C C . GLU A 1 69 ? 5.109 13.259 8.793 1.00 90.81 69 GLU A C 1
ATOM 589 O O . GLU A 1 69 ? 5.565 14.253 9.346 1.00 90.81 69 GLU A O 1
ATOM 594 N N . SER A 1 70 ? 3.929 12.743 9.142 1.00 93.25 70 SER A N 1
ATOM 595 C CA . SER A 1 70 ? 3.062 13.255 10.212 1.00 93.25 70 SER A CA 1
ATOM 596 C C . SER A 1 70 ? 3.102 12.392 11.476 1.00 93.25 70 SER A C 1
ATOM 598 O O . SER A 1 70 ? 2.316 12.593 12.402 1.00 93.25 70 SER A O 1
ATOM 600 N N . TRP A 1 71 ? 3.973 11.387 11.515 1.00 94.50 71 TRP A N 1
ATOM 601 C CA . TRP A 1 71 ? 4.132 10.522 12.673 1.00 94.50 71 TRP A CA 1
ATOM 602 C C . TRP A 1 71 ? 4.804 11.263 13.831 1.00 94.50 71 TRP A C 1
ATOM 604 O O . TRP A 1 71 ? 5.800 11.950 13.646 1.00 94.50 71 TRP A O 1
ATOM 614 N N . GLN A 1 72 ? 4.277 11.077 15.041 1.00 95.19 72 GLN A N 1
ATOM 615 C CA . GLN A 1 72 ? 4.758 11.728 16.266 1.00 95.19 72 GLN A CA 1
ATOM 616 C C . GLN A 1 72 ? 5.401 10.710 17.223 1.00 95.19 72 GLN A C 1
ATOM 618 O O . GLN A 1 72 ? 5.182 10.740 18.426 1.00 95.19 72 GLN A O 1
ATOM 623 N N . GLN A 1 73 ? 6.138 9.728 16.690 1.00 96.25 73 GLN A N 1
ATOM 624 C CA . GLN A 1 73 ? 6.889 8.796 17.535 1.00 96.25 73 GLN A CA 1
ATOM 625 C C . GLN A 1 73 ? 8.092 9.511 18.166 1.00 96.25 73 GLN A C 1
ATOM 627 O O . GLN A 1 73 ? 8.935 10.045 17.455 1.00 96.25 73 GLN A O 1
ATOM 632 N N . GLU A 1 74 ? 8.204 9.451 19.492 1.00 96.69 74 GLU A N 1
ATOM 633 C CA . GLU A 1 74 ? 9.241 10.160 20.262 1.00 96.69 74 GLU A CA 1
ATOM 634 C C . GLU A 1 74 ? 10.552 9.368 20.423 1.00 96.69 74 GLU A C 1
ATOM 636 O O . GLU A 1 74 ? 11.522 9.865 20.989 1.00 96.69 74 GLU A O 1
ATOM 641 N N . SER A 1 75 ? 10.617 8.125 19.926 1.00 97.50 75 SER A N 1
ATOM 642 C CA . SER A 1 75 ? 11.837 7.310 19.964 1.00 97.50 75 SER A CA 1
ATOM 643 C C . SER A 1 75 ? 12.097 6.576 18.654 1.00 97.50 75 SER A C 1
ATOM 645 O O . SER A 1 75 ? 11.173 6.145 17.956 1.00 97.50 75 SER A O 1
ATOM 647 N N . GLY A 1 76 ? 13.383 6.361 18.355 1.00 97.19 76 GLY A N 1
ATOM 648 C CA . GLY A 1 76 ? 13.813 5.613 17.172 1.00 97.19 76 GLY A CA 1
ATOM 649 C C . GLY A 1 76 ? 13.269 4.182 17.144 1.00 97.19 76 GLY A C 1
ATOM 650 O O . GLY A 1 76 ? 12.866 3.700 16.089 1.00 97.19 76 GLY A O 1
ATOM 651 N N . LEU A 1 77 ? 13.167 3.519 18.302 1.00 98.06 77 LEU A N 1
ATOM 652 C CA . LEU A 1 77 ? 12.611 2.166 18.389 1.00 98.06 77 LEU A CA 1
ATOM 653 C C . LEU A 1 77 ? 11.106 2.136 18.083 1.00 98.06 77 LEU A C 1
ATOM 655 O O . LEU A 1 77 ? 10.649 1.255 17.354 1.00 98.06 77 LEU A O 1
ATOM 659 N N . ALA A 1 78 ? 10.329 3.085 18.616 1.00 97.06 78 ALA A N 1
ATOM 660 C CA . ALA A 1 78 ? 8.898 3.177 18.323 1.00 97.06 78 ALA A CA 1
ATOM 661 C C . ALA A 1 78 ? 8.655 3.474 16.835 1.00 97.06 78 ALA A C 1
ATOM 663 O O . ALA A 1 78 ? 7.803 2.840 16.207 1.00 97.06 78 ALA A O 1
ATOM 664 N N . LEU A 1 79 ? 9.454 4.381 16.260 1.00 96.19 79 LEU A N 1
ATOM 665 C CA . LEU A 1 79 ? 9.435 4.682 14.832 1.00 96.19 79 LEU A CA 1
ATOM 666 C C . LEU A 1 79 ? 9.758 3.437 13.994 1.00 96.19 79 LEU A C 1
ATOM 668 O O . LEU A 1 79 ? 9.012 3.119 13.073 1.00 96.19 79 LEU A O 1
ATOM 672 N N . ALA A 1 80 ? 10.817 2.700 14.340 1.00 97.56 80 ALA A N 1
ATOM 673 C CA . ALA A 1 80 ? 11.235 1.498 13.620 1.00 97.56 80 ALA A CA 1
ATOM 674 C C . ALA A 1 80 ? 10.160 0.400 13.637 1.00 97.56 80 ALA A C 1
ATOM 676 O O . ALA A 1 80 ? 9.852 -0.176 12.593 1.00 97.56 80 ALA A O 1
ATOM 677 N N . LYS A 1 81 ? 9.534 0.144 14.795 1.00 97.38 81 LYS A N 1
ATOM 678 C CA . LYS A 1 81 ? 8.443 -0.839 14.918 1.00 97.38 81 LYS A CA 1
ATOM 679 C C . LYS A 1 81 ? 7.255 -0.479 14.026 1.00 97.38 81 LYS A C 1
ATOM 681 O O . LYS A 1 81 ? 6.770 -1.322 13.273 1.00 97.38 81 LYS A O 1
ATOM 686 N N . ARG A 1 82 ? 6.810 0.780 14.069 1.00 96.19 82 ARG A N 1
ATOM 687 C CA . ARG A 1 82 ? 5.696 1.253 13.236 1.00 96.19 82 ARG A CA 1
ATOM 688 C C . ARG A 1 82 ? 6.049 1.214 11.749 1.00 96.19 82 ARG A C 1
ATOM 690 O O . ARG A 1 82 ? 5.229 0.795 10.935 1.00 96.19 82 ARG A O 1
ATOM 697 N N . LEU A 1 83 ? 7.274 1.611 11.406 1.00 96.69 83 LEU A N 1
ATOM 698 C CA . LEU A 1 83 ? 7.787 1.584 10.041 1.00 96.69 83 LEU A CA 1
ATOM 699 C C . LEU A 1 83 ? 7.793 0.169 9.466 1.00 96.69 83 LEU A C 1
ATOM 701 O O . LEU A 1 83 ? 7.417 -0.004 8.309 1.00 96.69 83 LEU A O 1
ATOM 705 N N . LEU A 1 84 ? 8.168 -0.836 10.257 1.00 97.12 84 LEU A N 1
ATOM 706 C CA . LEU A 1 84 ? 8.174 -2.233 9.827 1.00 97.12 84 LEU A CA 1
ATOM 707 C C . LEU A 1 84 ? 6.765 -2.710 9.447 1.00 97.12 84 LEU A C 1
ATOM 709 O O . LEU A 1 84 ? 6.572 -3.243 8.355 1.00 97.12 84 LEU A O 1
ATOM 713 N N . ILE A 1 85 ? 5.770 -2.440 10.294 1.00 95.44 85 ILE A N 1
ATOM 714 C CA . ILE A 1 85 ? 4.373 -2.823 10.038 1.00 95.44 85 ILE A CA 1
ATOM 715 C C . ILE A 1 85 ? 3.823 -2.088 8.806 1.00 95.44 85 ILE A C 1
ATOM 717 O O . ILE A 1 85 ? 3.273 -2.715 7.900 1.00 95.44 85 ILE A O 1
ATOM 721 N N . ALA A 1 86 ? 4.022 -0.769 8.731 1.00 95.38 86 ALA A N 1
ATOM 722 C CA . ALA A 1 86 ? 3.589 0.040 7.591 1.00 95.38 86 ALA A CA 1
ATOM 723 C C . ALA A 1 86 ? 4.255 -0.405 6.277 1.00 95.38 86 ALA A C 1
ATOM 725 O O . ALA A 1 86 ? 3.614 -0.471 5.229 1.00 95.38 86 ALA A O 1
ATOM 726 N N . SER A 1 87 ? 5.541 -0.758 6.327 1.00 96.06 87 SER A N 1
ATOM 727 C CA . SER A 1 87 ? 6.271 -1.261 5.161 1.00 96.06 87 SER A CA 1
ATOM 728 C C . SER A 1 87 ? 5.694 -2.587 4.677 1.00 96.06 87 SER A C 1
ATOM 730 O O . SER A 1 87 ? 5.492 -2.751 3.474 1.00 96.06 87 SER A O 1
ATOM 732 N N . MET A 1 88 ? 5.357 -3.503 5.590 1.00 96.31 88 MET A N 1
ATOM 733 C CA . MET A 1 88 ? 4.726 -4.769 5.214 1.00 96.31 88 MET A CA 1
ATOM 734 C C . MET A 1 88 ? 3.346 -4.571 4.591 1.00 96.31 88 MET A C 1
ATOM 736 O O . MET A 1 88 ? 3.070 -5.162 3.549 1.00 96.31 88 MET A O 1
ATOM 740 N N . ALA A 1 89 ? 2.515 -3.682 5.140 1.00 95.19 89 ALA A N 1
ATOM 741 C CA . ALA A 1 89 ? 1.227 -3.348 4.531 1.00 95.19 89 ALA A CA 1
ATOM 742 C C . ALA A 1 89 ? 1.391 -2.805 3.095 1.00 95.19 89 ALA A C 1
ATOM 744 O O . ALA A 1 89 ? 0.689 -3.238 2.178 1.00 95.19 89 ALA A O 1
ATOM 745 N N . CYS A 1 90 ? 2.370 -1.922 2.862 1.00 94.88 90 CYS A N 1
ATOM 746 C CA . CYS A 1 90 ? 2.703 -1.437 1.520 1.00 94.88 90 CYS A CA 1
ATOM 747 C C . CYS A 1 90 ? 3.130 -2.569 0.568 1.00 94.88 90 CYS A C 1
ATOM 749 O O . CYS A 1 90 ? 2.700 -2.584 -0.587 1.00 94.88 90 CYS A O 1
ATOM 751 N N . VAL A 1 91 ? 3.956 -3.516 1.030 1.00 94.81 91 VAL A N 1
ATOM 752 C CA . VAL A 1 91 ? 4.415 -4.658 0.218 1.00 94.81 91 VAL A CA 1
ATOM 753 C C . VAL A 1 91 ? 3.25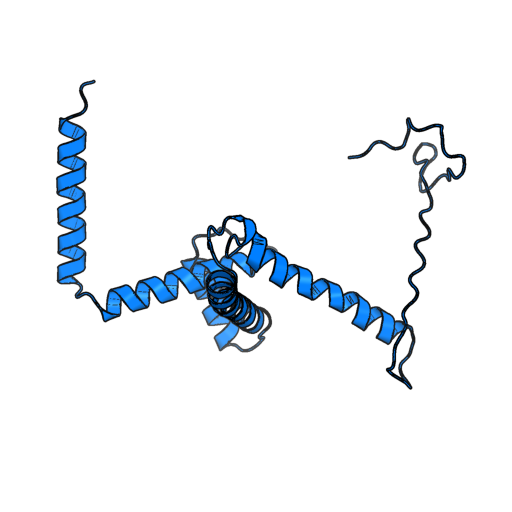9 -5.592 -0.136 1.00 94.81 91 VAL A C 1
ATOM 755 O O . VAL A 1 91 ? 3.134 -5.966 -1.301 1.00 94.81 91 VAL A O 1
ATOM 758 N N . VAL A 1 92 ? 2.374 -5.909 0.814 1.00 95.19 92 VAL A N 1
ATOM 759 C CA . VAL A 1 92 ? 1.169 -6.721 0.562 1.00 95.19 92 VAL A CA 1
ATOM 760 C C . VAL A 1 92 ? 0.299 -6.067 -0.509 1.00 95.19 92 VAL A C 1
ATOM 762 O O . VAL A 1 92 ? -0.085 -6.707 -1.487 1.00 95.19 92 VAL A O 1
ATOM 765 N N . VAL A 1 93 ? 0.049 -4.761 -0.392 1.00 94.25 93 VAL A N 1
ATOM 766 C CA . VAL A 1 93 ? -0.713 -4.007 -1.397 1.00 94.25 93 VAL A CA 1
ATOM 767 C C . VAL A 1 93 ? -0.032 -4.034 -2.763 1.00 94.25 93 VAL A C 1
ATOM 769 O O . VAL A 1 93 ? -0.704 -4.166 -3.786 1.00 94.25 93 VAL A O 1
ATOM 772 N N . TRP A 1 94 ? 1.294 -3.925 -2.810 1.00 93.19 94 TRP A N 1
ATOM 773 C CA . TRP A 1 94 ? 2.050 -4.055 -4.050 1.00 93.19 94 TRP A CA 1
ATOM 774 C C . TRP A 1 94 ? 1.925 -5.445 -4.673 1.00 93.19 94 TRP A C 1
ATOM 776 O O . TRP A 1 94 ? 1.720 -5.524 -5.884 1.00 93.19 94 TRP A O 1
ATOM 786 N N . GLN A 1 95 ? 2.026 -6.514 -3.885 1.00 93.94 95 GLN A N 1
ATOM 787 C CA . GLN A 1 95 ? 1.859 -7.888 -4.364 1.00 93.94 95 GLN A CA 1
ATOM 788 C C . GLN A 1 95 ? 0.452 -8.101 -4.922 1.00 93.94 95 GLN A C 1
ATOM 790 O O . GLN A 1 95 ? 0.305 -8.558 -6.053 1.00 93.94 95 GLN A O 1
ATOM 795 N N . VAL A 1 96 ? -0.574 -7.677 -4.178 1.00 94.94 96 VAL A N 1
ATOM 796 C CA . VAL A 1 96 ? -1.969 -7.737 -4.625 1.00 94.94 96 VAL A CA 1
ATOM 797 C C . VAL A 1 96 ? -2.148 -6.956 -5.920 1.00 94.94 96 VAL A C 1
ATOM 799 O O . VAL A 1 96 ? -2.742 -7.479 -6.854 1.00 94.94 96 VAL A O 1
ATOM 802 N N . ALA A 1 97 ? -1.607 -5.740 -6.018 1.00 93.00 97 ALA A N 1
ATOM 803 C CA . ALA A 1 97 ? -1.782 -4.877 -7.183 1.00 93.00 97 ALA A CA 1
ATOM 804 C C . ALA A 1 97 ? -1.104 -5.382 -8.463 1.00 93.00 97 ALA A C 1
ATOM 806 O O . ALA A 1 97 ? -1.581 -5.075 -9.552 1.00 93.00 97 ALA A O 1
ATOM 807 N N . HIS A 1 98 ? 0.019 -6.094 -8.343 1.00 91.44 98 HIS A N 1
ATOM 808 C CA . HIS A 1 98 ? 0.775 -6.612 -9.490 1.00 91.44 98 HIS A CA 1
ATOM 809 C C . HIS A 1 98 ? 0.453 -8.073 -9.813 1.00 91.44 98 HIS A C 1
ATOM 811 O O . HIS A 1 98 ? 0.988 -8.610 -10.778 1.00 91.44 98 HIS A O 1
ATOM 817 N N . SER A 1 99 ? -0.385 -8.726 -9.010 1.00 94.75 99 SER A N 1
ATOM 818 C CA . SER A 1 99 ? -0.793 -10.097 -9.270 1.00 94.75 99 SER A CA 1
ATOM 819 C C . SER A 1 99 ? -1.839 -10.154 -10.386 1.00 94.75 99 SER A C 1
ATOM 821 O O . SER A 1 99 ? -2.820 -9.402 -10.403 1.00 94.75 99 SER A O 1
ATOM 823 N N . GLU A 1 100 ? -1.618 -11.079 -11.319 1.00 93.38 100 GLU A N 1
ATOM 824 C CA . GLU A 1 100 ? -2.531 -11.394 -12.422 1.00 93.38 100 GLU A CA 1
ATOM 825 C C . GLU A 1 100 ? -3.458 -12.577 -12.100 1.00 93.38 100 GLU A C 1
ATOM 827 O O . GLU A 1 100 ? -4.260 -12.989 -12.935 1.00 93.38 100 GLU A O 1
ATOM 832 N N . LEU A 1 101 ? -3.383 -13.121 -10.881 1.00 95.56 101 LEU A N 1
ATOM 833 C CA . LEU A 1 101 ? -4.257 -14.211 -10.456 1.00 95.56 101 LEU A CA 1
ATOM 834 C C . LEU A 1 101 ? -5.728 -13.748 -10.416 1.00 95.56 101 LEU A C 1
ATOM 836 O O . LEU A 1 101 ? -5.994 -12.633 -9.956 1.00 95.56 101 LEU A O 1
ATOM 840 N N . PRO A 1 102 ? -6.703 -14.601 -10.789 1.00 95.56 102 PRO A N 1
ATOM 841 C CA . PRO A 1 102 ? -8.125 -14.253 -10.713 1.00 95.56 102 PRO A CA 1
ATOM 842 C C . PRO A 1 102 ? -8.556 -13.778 -9.317 1.00 95.56 102 PRO A C 1
ATOM 844 O O . PRO A 1 102 ? -9.174 -12.722 -9.187 1.00 95.56 102 PRO A O 1
ATOM 847 N N . ALA A 1 103 ? -8.118 -14.482 -8.266 1.00 94.50 103 ALA A N 1
ATOM 848 C CA . ALA A 1 103 ? -8.371 -14.104 -6.874 1.00 94.50 103 ALA A CA 1
ATOM 849 C C . ALA A 1 103 ? -7.800 -12.717 -6.518 1.00 94.50 103 ALA A C 1
ATOM 851 O O . ALA A 1 103 ? -8.394 -11.968 -5.743 1.00 94.50 103 ALA A O 1
ATOM 852 N N . ALA A 1 104 ? -6.667 -12.329 -7.118 1.00 94.69 104 ALA A N 1
ATOM 853 C CA . ALA A 1 104 ? -6.092 -11.005 -6.911 1.00 94.69 104 ALA A CA 1
ATOM 854 C C . ALA A 1 104 ? -6.949 -9.900 -7.550 1.00 94.69 104 ALA A C 1
ATOM 856 O O . ALA A 1 104 ? -7.099 -8.824 -6.976 1.00 94.69 104 ALA A O 1
ATOM 857 N N . LYS A 1 105 ? -7.558 -10.147 -8.715 1.00 95.44 105 LYS A N 1
ATOM 858 C CA . LYS A 1 105 ? -8.466 -9.176 -9.353 1.00 95.44 105 LYS A CA 1
ATOM 859 C C . LYS A 1 105 ? -9.770 -9.008 -8.570 1.00 95.44 105 LYS A C 1
ATOM 861 O O . LYS A 1 105 ? -10.295 -7.893 -8.48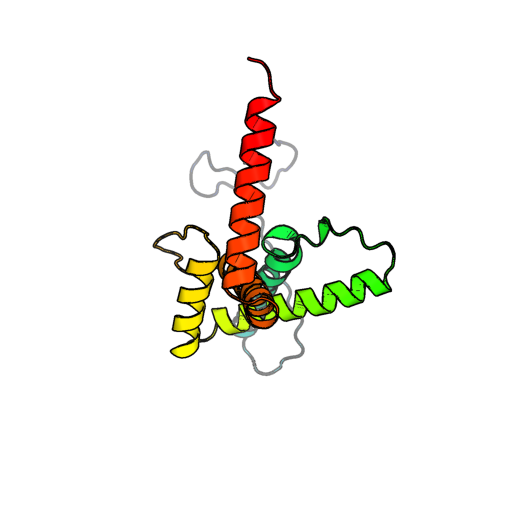2 1.00 95.44 105 LYS A O 1
ATOM 866 N N . GLU A 1 106 ? -10.266 -10.088 -7.972 1.00 96.19 106 GLU A N 1
ATOM 867 C CA . GLU A 1 106 ? -11.433 -10.055 -7.091 1.00 96.19 106 GLU A CA 1
ATOM 868 C C . GLU A 1 106 ? -11.157 -9.217 -5.838 1.00 96.19 106 GLU A C 1
ATOM 870 O O . GLU A 1 106 ? -11.863 -8.234 -5.587 1.00 96.19 106 GLU A O 1
ATOM 875 N N . ILE A 1 107 ? -10.069 -9.515 -5.114 1.00 96.94 107 ILE A N 1
ATOM 876 C CA . ILE A 1 107 ? -9.713 -8.751 -3.913 1.00 96.94 107 ILE A CA 1
ATOM 877 C C . ILE A 1 107 ? -9.378 -7.293 -4.254 1.00 96.94 107 ILE A C 1
ATOM 879 O O . ILE A 1 107 ? -9.783 -6.394 -3.525 1.00 96.94 107 ILE A O 1
ATOM 883 N N . GLN A 1 108 ? -8.732 -7.007 -5.393 1.00 97.06 108 GLN A N 1
ATOM 884 C CA . GLN A 1 108 ? -8.504 -5.626 -5.840 1.00 97.06 108 GLN A CA 1
ATOM 885 C C . GLN A 1 108 ? -9.822 -4.860 -5.988 1.00 97.06 108 GLN A C 1
ATOM 887 O O . GLN A 1 108 ? -9.949 -3.738 -5.496 1.00 97.06 108 GLN A O 1
ATOM 892 N N . SER A 1 109 ? -10.807 -5.470 -6.651 1.00 95.44 109 SER A N 1
ATOM 893 C CA . SER A 1 109 ? -12.116 -4.859 -6.885 1.00 95.44 109 SER A CA 1
ATOM 894 C C . SER A 1 109 ? -12.867 -4.625 -5.575 1.00 95.44 109 SER A C 1
ATOM 896 O O . SER A 1 109 ? -13.466 -3.565 -5.388 1.00 95.44 109 SER A O 1
ATOM 898 N N . PHE A 1 110 ? -12.809 -5.591 -4.657 1.00 96.88 110 PHE A N 1
ATOM 899 C CA . PHE A 1 110 ? -13.392 -5.475 -3.324 1.00 96.88 110 PHE A CA 1
ATOM 900 C C . PHE A 1 110 ? -12.737 -4.353 -2.506 1.00 96.88 110 PHE A C 1
ATOM 902 O O . PHE A 1 110 ? -13.435 -3.458 -2.034 1.00 96.88 110 PHE A O 1
ATOM 909 N N . LEU A 1 111 ? -11.404 -4.334 -2.405 1.00 97.31 111 LEU A N 1
ATOM 910 C CA . LEU A 1 111 ? -10.670 -3.323 -1.638 1.00 97.31 111 LEU A CA 1
ATOM 911 C C . LEU A 1 111 ? -10.864 -1.914 -2.209 1.00 97.31 111 LEU A C 1
ATOM 913 O O . LEU A 1 111 ? -11.037 -0.966 -1.448 1.00 97.31 111 LEU A O 1
ATOM 917 N N . VAL A 1 112 ? -10.897 -1.748 -3.535 1.00 96.81 112 VAL A N 1
ATOM 918 C CA . VAL A 1 112 ? -11.197 -0.443 -4.148 1.00 96.81 112 VAL A CA 1
ATOM 919 C C . VAL A 1 112 ? -12.595 0.037 -3.753 1.00 96.81 112 VAL A C 1
ATOM 921 O O . VAL A 1 112 ? -12.728 1.186 -3.337 1.00 96.81 112 VAL A O 1
ATOM 924 N N . LYS A 1 113 ? -13.622 -0.822 -3.822 1.00 96.06 113 LYS A N 1
ATOM 925 C CA . LYS A 1 113 ? -14.983 -0.461 -3.385 1.00 96.06 113 LYS A CA 1
ATOM 926 C C . LYS A 1 113 ? -15.011 -0.083 -1.907 1.00 96.06 113 LYS A C 1
ATOM 928 O O . LYS A 1 113 ? -15.546 0.963 -1.551 1.00 96.06 113 LYS A O 1
ATOM 933 N N . LEU A 1 114 ? -14.387 -0.906 -1.070 1.00 96.56 114 LEU A N 1
ATOM 934 C CA . LEU A 1 114 ? -14.346 -0.710 0.372 1.00 96.56 114 LEU A CA 1
ATOM 935 C C . LEU A 1 114 ? -13.592 0.564 0.778 1.00 96.56 114 LEU A C 1
ATOM 937 O O . LEU A 1 114 ? -13.942 1.204 1.761 1.00 96.56 114 LEU A O 1
ATOM 941 N N . SER A 1 115 ? -12.599 0.977 -0.011 1.00 95.06 115 SER A N 1
ATOM 942 C CA . SER A 1 115 ? -11.832 2.200 0.243 1.00 95.06 115 SER A CA 1
ATOM 943 C C . SER A 1 115 ? -12.651 3.493 0.162 1.00 95.06 115 SER A C 1
ATOM 945 O O . SER A 1 115 ? -12.155 4.547 0.560 1.00 95.06 115 SER A O 1
ATOM 947 N N . GLY A 1 116 ? -13.848 3.449 -0.437 1.00 92.81 116 GLY A N 1
ATOM 948 C CA . GLY A 1 116 ? -14.687 4.623 -0.693 1.00 92.81 116 GLY A CA 1
ATOM 949 C C . GLY A 1 116 ? -14.112 5.612 -1.717 1.00 92.81 116 GLY A C 1
ATOM 950 O O . GLY A 1 116 ? -14.689 6.675 -1.940 1.00 92.81 116 GLY A O 1
ATOM 951 N N . ARG A 1 117 ? -12.975 5.302 -2.357 1.00 90.56 117 ARG A N 1
ATOM 952 C CA . ARG A 1 117 ? -12.320 6.203 -3.313 1.00 90.56 117 ARG A CA 1
ATOM 953 C C . ARG A 1 117 ? -12.927 6.077 -4.708 1.00 90.56 117 ARG A C 1
ATOM 955 O O . ARG A 1 117 ? -13.084 4.980 -5.238 1.00 90.56 117 ARG A O 1
ATOM 962 N N . GLN A 1 118 ? -13.183 7.216 -5.351 1.00 89.56 118 GLN A N 1
ATOM 963 C CA . GLN A 1 118 ? -13.565 7.250 -6.763 1.00 89.56 118 GLN A CA 1
ATOM 964 C C . GLN A 1 118 ? -12.356 7.045 -7.678 1.00 89.56 118 GLN A C 1
ATOM 966 O O . GLN A 1 118 ? -11.328 7.715 -7.556 1.00 89.56 118 GLN A O 1
ATOM 971 N N . MET A 1 119 ? -12.514 6.142 -8.644 1.00 93.56 119 MET A N 1
ATOM 972 C CA . MET A 1 119 ? -11.476 5.786 -9.604 1.00 93.56 119 MET A CA 1
ATOM 973 C C . MET A 1 119 ? -11.785 6.352 -10.988 1.00 93.56 119 MET A C 1
ATOM 975 O O . MET A 1 119 ? -12.935 6.418 -11.417 1.00 93.56 119 MET A O 1
ATOM 979 N N . LYS A 1 120 ? -10.737 6.730 -11.726 1.00 89.88 120 LYS A N 1
ATOM 980 C CA . LYS A 1 120 ? -10.872 7.078 -13.146 1.00 89.88 120 LYS A CA 1
ATOM 981 C C . LYS A 1 120 ? -11.116 5.808 -13.957 1.00 89.88 120 LYS A C 1
ATOM 983 O O . LYS A 1 120 ? -10.481 4.789 -13.698 1.00 89.88 120 LYS A O 1
ATOM 988 N N . ARG A 1 121 ? -11.919 5.895 -15.022 1.00 85.06 121 ARG A N 1
ATOM 989 C CA . ARG A 1 121 ? -12.172 4.762 -15.935 1.00 85.06 121 ARG A CA 1
ATOM 990 C C . ARG A 1 121 ? -10.886 4.165 -16.522 1.00 85.06 121 ARG A C 1
ATOM 992 O O . ARG A 1 121 ? -10.778 2.954 -16.643 1.00 85.06 121 ARG A O 1
ATOM 999 N N . SER A 1 122 ? -9.900 5.007 -16.844 1.00 91.75 122 SER A N 1
ATOM 1000 C CA . SER A 1 122 ? -8.600 4.580 -17.386 1.00 91.75 122 SER A CA 1
ATOM 1001 C C . SER A 1 122 ? -7.651 3.977 -16.348 1.00 91.75 122 SER A C 1
ATOM 1003 O O . SER A 1 122 ? -6.644 3.379 -16.715 1.00 91.75 122 SER A O 1
ATOM 1005 N N . LYS A 1 123 ? -7.935 4.147 -15.053 1.00 89.38 123 LYS A N 1
ATOM 1006 C CA . LYS A 1 123 ? -7.113 3.626 -13.961 1.00 89.38 123 LYS A CA 1
ATOM 1007 C C . LYS A 1 123 ? -8.023 3.115 -12.841 1.00 89.38 123 LYS A C 1
ATOM 1009 O O . LYS A 1 123 ? -8.173 3.806 -11.832 1.00 89.38 123 LYS A O 1
ATOM 1014 N N . PRO A 1 124 ? -8.634 1.931 -13.021 1.00 89.94 124 PRO A N 1
ATOM 1015 C CA . PRO A 1 124 ? -9.632 1.395 -12.094 1.00 89.94 124 PRO A CA 1
ATOM 1016 C C . PRO A 1 124 ? -9.034 0.954 -10.753 1.00 89.94 124 PRO A C 1
ATOM 1018 O O . PRO A 1 124 ? -9.757 0.851 -9.770 1.00 89.94 124 PRO A O 1
ATOM 1021 N N . VAL A 1 125 ? -7.715 0.741 -10.686 1.00 93.56 125 VAL A N 1
ATOM 1022 C CA . VAL A 1 125 ? -7.008 0.326 -9.469 1.00 93.56 125 VAL A CA 1
ATOM 1023 C C . VAL A 1 125 ? -5.833 1.265 -9.202 1.00 93.56 125 VAL A C 1
ATOM 1025 O O . VAL A 1 125 ? -5.039 1.584 -10.091 1.00 93.56 125 VAL A O 1
ATOM 1028 N N . THR A 1 126 ? -5.704 1.718 -7.954 1.00 92.56 126 THR A N 1
ATOM 1029 C CA . THR A 1 126 ? -4.501 2.403 -7.460 1.00 92.56 126 THR A CA 1
ATOM 1030 C C . THR A 1 126 ? -4.055 1.786 -6.147 1.00 92.56 126 THR A C 1
ATOM 1032 O O . THR A 1 126 ? -4.882 1.381 -5.337 1.00 92.56 126 THR A O 1
ATOM 1035 N N . TRP A 1 127 ? -2.745 1.779 -5.899 1.00 92.94 127 TRP A N 1
ATOM 1036 C CA . TRP A 1 127 ? -2.188 1.274 -4.643 1.00 92.94 127 TRP A CA 1
ATOM 1037 C C . TRP A 1 127 ? -2.758 1.975 -3.409 1.00 92.94 127 TRP A C 1
ATOM 1039 O O . TRP A 1 127 ? -2.972 1.346 -2.385 1.00 92.94 127 TRP A O 1
ATOM 1049 N N . SER A 1 128 ? -3.035 3.275 -3.502 1.00 92.56 128 SER A N 1
ATOM 1050 C CA . SER A 1 128 ? -3.542 4.038 -2.365 1.00 92.56 128 SER A CA 1
ATOM 1051 C C . SER A 1 128 ? -5.005 3.706 -2.047 1.00 92.56 128 SER A C 1
ATOM 1053 O O . SER A 1 128 ? -5.375 3.688 -0.877 1.00 92.56 128 SER A O 1
ATOM 1055 N N . ALA A 1 129 ? -5.820 3.386 -3.059 1.00 94.38 129 ALA A N 1
ATOM 1056 C CA . ALA A 1 129 ? -7.159 2.833 -2.853 1.00 94.38 129 ALA A CA 1
ATOM 1057 C C . ALA A 1 129 ? -7.099 1.427 -2.249 1.00 94.38 129 ALA A C 1
ATOM 1059 O O . ALA A 1 129 ? -7.788 1.162 -1.271 1.00 94.38 129 ALA A O 1
ATOM 1060 N N . LEU A 1 130 ? -6.222 0.560 -2.763 1.00 95.94 130 LEU A N 1
ATOM 1061 C CA . LEU A 1 130 ? -6.036 -0.783 -2.209 1.00 95.94 130 LEU A CA 1
ATOM 1062 C C . LEU A 1 130 ? -5.617 -0.748 -0.735 1.00 95.94 130 LEU A C 1
ATOM 1064 O O . LEU A 1 130 ? -6.202 -1.460 0.069 1.00 95.94 130 LEU A O 1
ATOM 1068 N N . LEU A 1 131 ? -4.657 0.106 -0.369 1.00 95.50 131 LEU A N 1
ATOM 1069 C CA . LEU A 1 131 ? -4.200 0.241 1.015 1.00 95.50 131 LEU A CA 1
ATOM 1070 C C . LEU A 1 131 ? -5.296 0.780 1.944 1.00 95.50 131 LEU A C 1
ATOM 1072 O O . LEU A 1 131 ? -5.459 0.273 3.049 1.00 95.50 131 LEU A O 1
ATOM 1076 N N . ALA A 1 132 ? -6.069 1.771 1.494 1.00 94.44 132 ALA A N 1
ATOM 1077 C CA . ALA A 1 132 ? -7.188 2.299 2.273 1.00 94.44 132 ALA A CA 1
ATOM 1078 C C . ALA A 1 132 ? -8.287 1.246 2.482 1.00 94.44 132 ALA A C 1
ATOM 1080 O O . ALA A 1 132 ? -8.750 1.065 3.602 1.00 94.44 132 ALA A O 1
ATOM 1081 N N . GLY A 1 133 ? -8.655 0.509 1.429 1.00 96.06 133 GLY A N 1
ATOM 1082 C CA . GLY A 1 133 ? -9.600 -0.599 1.545 1.00 96.06 133 GLY A CA 1
ATOM 1083 C C . GLY A 1 133 ? -9.080 -1.720 2.439 1.00 96.06 133 GLY A C 1
ATOM 1084 O O . GLY A 1 133 ? -9.842 -2.288 3.211 1.00 96.06 133 GLY A O 1
ATOM 1085 N N . PHE A 1 134 ? -7.781 -2.018 2.370 1.00 96.00 134 PHE A N 1
ATOM 1086 C CA . PHE A 1 134 ? -7.151 -3.037 3.207 1.00 96.00 134 PHE A CA 1
ATOM 1087 C C . PHE A 1 134 ? -7.225 -2.671 4.690 1.00 96.00 134 PHE A C 1
ATOM 1089 O O . PHE A 1 134 ? -7.620 -3.504 5.499 1.00 96.00 134 PHE A O 1
ATOM 1096 N N . TRP A 1 135 ? -6.940 -1.413 5.037 1.00 94.19 135 TRP A N 1
ATOM 1097 C CA . TRP A 1 135 ? -7.129 -0.913 6.399 1.00 94.19 135 TRP A CA 1
ATOM 1098 C C . TRP A 1 135 ? -8.585 -1.051 6.861 1.00 94.19 135 TRP A C 1
ATOM 1100 O O . TRP A 1 135 ? -8.838 -1.631 7.913 1.00 94.19 135 TRP A O 1
ATOM 1110 N N . SER A 1 136 ? -9.545 -0.595 6.050 1.00 95.56 136 SER A N 1
ATOM 1111 C CA . SER A 1 136 ? -10.973 -0.724 6.364 1.00 95.56 136 SER A CA 1
ATOM 1112 C C . SER A 1 136 ? -11.404 -2.178 6.564 1.00 95.56 136 SER A C 1
ATOM 1114 O O . SER A 1 136 ? -12.212 -2.448 7.447 1.00 95.56 136 SER A O 1
ATOM 1116 N N . LEU A 1 137 ? -10.864 -3.118 5.782 1.00 96.56 137 LEU A N 1
ATOM 1117 C CA . LEU A 1 137 ? -11.143 -4.544 5.943 1.00 96.56 137 LEU A CA 1
ATOM 1118 C C . LEU A 1 137 ? -10.666 -5.048 7.303 1.00 96.56 137 LEU A C 1
ATOM 1120 O O . LEU A 1 137 ? -11.452 -5.659 8.018 1.00 96.56 137 LEU A O 1
ATOM 1124 N N . LEU A 1 138 ? -9.413 -4.766 7.669 1.00 95.19 138 LEU A N 1
ATOM 1125 C CA . LEU A 1 138 ? -8.860 -5.190 8.955 1.00 95.19 138 LEU A CA 1
ATOM 1126 C C . LEU A 1 138 ? -9.660 -4.616 10.128 1.00 95.19 138 LEU A C 1
ATOM 1128 O O . LEU A 1 138 ? -10.017 -5.359 11.035 1.00 95.19 138 LEU A O 1
ATOM 1132 N N . SER A 1 139 ? -10.018 -3.330 10.073 1.00 94.75 139 SER A N 1
ATOM 1133 C CA . SER A 1 139 ? -10.848 -2.712 11.112 1.00 94.75 139 SER A CA 1
ATOM 1134 C C . SER A 1 139 ? -12.237 -3.348 11.211 1.00 94.75 139 SER A C 1
ATOM 1136 O O . SER A 1 139 ? -12.758 -3.509 12.308 1.00 94.75 139 SER A O 1
ATOM 1138 N N . MET A 1 140 ? -12.858 -3.725 10.089 1.00 95.44 140 MET A N 1
ATOM 1139 C CA . MET A 1 140 ? -14.155 -4.411 10.122 1.00 95.44 140 MET A CA 1
ATOM 1140 C C . MET A 1 140 ? -14.052 -5.829 10.681 1.00 95.44 140 MET A C 1
ATOM 1142 O O . MET A 1 140 ? -14.942 -6.234 11.422 1.00 95.44 140 MET A O 1
ATOM 1146 N N . LEU A 1 141 ? -12.995 -6.570 10.335 1.00 96.50 141 LEU A N 1
ATOM 1147 C CA . LEU A 1 141 ? -12.754 -7.902 10.894 1.00 96.50 141 LEU A CA 1
ATOM 1148 C C . LEU A 1 141 ? -12.607 -7.818 12.412 1.00 96.50 141 LEU A C 1
ATOM 1150 O O . LEU A 1 141 ? -13.320 -8.516 13.121 1.00 96.50 141 LEU A O 1
ATOM 1154 N N . GLU A 1 142 ? -11.800 -6.877 12.904 1.00 96.25 142 GLU A N 1
ATOM 1155 C CA . GLU A 1 142 ? -11.636 -6.640 14.340 1.00 96.25 142 GLU A CA 1
ATOM 1156 C C . GLU A 1 142 ? -12.973 -6.312 15.026 1.00 96.25 142 GLU A C 1
ATOM 1158 O O . GLU A 1 142 ? -13.266 -6.833 16.100 1.00 96.25 142 GLU A O 1
ATOM 1163 N N . VAL A 1 143 ? -13.829 -5.499 14.400 1.00 96.56 143 VAL A N 1
ATOM 1164 C CA . VAL A 1 143 ? -15.156 -5.177 14.949 1.00 96.56 143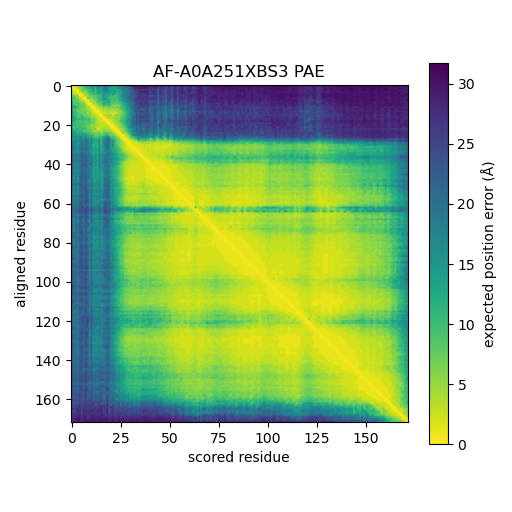 VAL A CA 1
ATOM 1165 C C . VAL A 1 143 ? -16.072 -6.403 14.990 1.00 96.56 143 VAL A C 1
ATOM 1167 O O . VAL A 1 143 ? -16.731 -6.629 15.999 1.00 96.56 143 VAL A O 1
ATOM 1170 N N . ILE A 1 144 ? -16.128 -7.194 13.919 1.00 95.94 144 ILE A N 1
ATOM 1171 C CA . ILE A 1 144 ? -17.023 -8.359 13.836 1.00 95.94 144 ILE A CA 1
ATOM 1172 C C . ILE A 1 144 ? -16.544 -9.497 14.748 1.00 95.94 144 ILE A C 1
ATOM 1174 O O . ILE A 1 144 ? -17.363 -10.253 15.262 1.00 95.94 144 ILE A O 1
ATOM 1178 N N . GLU A 1 145 ? -15.235 -9.614 14.973 1.00 96.69 145 GLU A N 1
ATOM 1179 C CA . GLU A 1 145 ? -14.654 -10.617 15.870 1.00 96.69 145 GLU A CA 1
ATOM 1180 C C . GLU A 1 145 ? -14.893 -10.300 17.352 1.00 96.69 145 GLU A C 1
ATOM 1182 O O . GLU A 1 145 ? -14.995 -11.221 18.159 1.00 96.69 145 GLU A O 1
ATOM 1187 N N . ASN A 1 146 ? -14.995 -9.017 17.716 1.00 97.12 146 ASN A N 1
ATOM 1188 C CA . ASN A 1 146 ? -15.057 -8.593 19.119 1.00 97.12 146 ASN A CA 1
ATOM 1189 C C . ASN A 1 146 ? -16.432 -8.092 19.579 1.00 97.12 146 ASN A C 1
ATOM 1191 O O . ASN A 1 146 ? -16.630 -7.925 20.780 1.00 97.12 146 A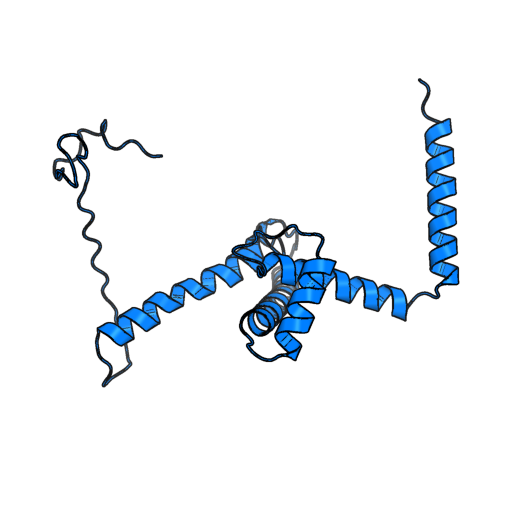SN A O 1
ATOM 1195 N N . TYR A 1 147 ? -17.372 -7.849 18.663 1.00 96.94 147 TYR A N 1
ATOM 1196 C CA . TYR A 1 147 ? -18.697 -7.331 18.998 1.00 96.94 147 TYR A CA 1
ATOM 1197 C C . TYR A 1 147 ? -19.799 -8.101 18.283 1.00 96.94 147 TYR A C 1
ATOM 1199 O O . TYR A 1 147 ? -19.750 -8.352 17.078 1.00 96.94 147 TYR A O 1
ATOM 1207 N N . SER A 1 148 ? -20.857 -8.406 19.025 1.00 96.25 148 SER A N 1
ATOM 1208 C CA . SER A 1 148 ? -22.092 -8.930 18.458 1.00 96.25 148 SER A CA 1
ATOM 1209 C C . SER A 1 148 ? -22.854 -7.855 17.674 1.00 96.25 148 SER A C 1
ATOM 1211 O O . SER A 1 148 ? -22.733 -6.649 17.909 1.00 96.25 148 SER A O 1
ATOM 1213 N N . VAL A 1 149 ? -23.714 -8.295 16.753 1.00 95.38 149 VAL A N 1
ATOM 1214 C CA . VAL A 1 149 ? -24.584 -7.396 15.974 1.00 95.38 149 VAL A CA 1
ATOM 1215 C C . VAL A 1 149 ? -25.489 -6.557 16.888 1.00 95.38 149 VAL A C 1
ATOM 1217 O O . VAL A 1 149 ? -25.717 -5.375 16.617 1.00 95.38 149 VAL A O 1
ATOM 1220 N N . ASP A 1 150 ? -25.961 -7.134 17.995 1.00 96.81 150 ASP A N 1
ATOM 1221 C CA . ASP A 1 150 ? -26.808 -6.437 18.963 1.00 96.81 150 ASP A CA 1
ATOM 1222 C C . ASP A 1 150 ? -26.059 -5.305 19.675 1.00 96.81 150 ASP A C 1
ATOM 1224 O O . ASP A 1 150 ? -26.590 -4.197 19.786 1.00 96.81 150 ASP A O 1
ATOM 1228 N N . GLU A 1 151 ? -24.810 -5.528 20.087 1.00 96.38 151 GLU A N 1
ATOM 1229 C CA . GLU A 1 151 ? -23.963 -4.484 20.680 1.00 96.38 151 GLU A CA 1
ATOM 1230 C C . GLU A 1 151 ? -23.715 -3.337 19.693 1.00 96.38 151 GLU A C 1
ATOM 1232 O O . GLU A 1 151 ? -23.869 -2.163 20.043 1.00 96.38 151 GLU A O 1
ATOM 1237 N N . LEU A 1 152 ? -23.446 -3.648 18.421 1.00 96.12 152 LEU A N 1
ATOM 1238 C CA . LEU A 1 152 ? -23.291 -2.626 17.380 1.00 96.12 152 LEU A CA 1
ATOM 1239 C C . LEU A 1 152 ? -24.580 -1.812 17.173 1.00 96.12 152 LEU A C 1
ATOM 1241 O O . LEU A 1 152 ? -24.540 -0.586 17.007 1.00 96.12 152 LEU A O 1
ATOM 1245 N N . HIS A 1 153 ? -25.750 -2.454 17.230 1.00 96.69 153 HIS A N 1
ATOM 1246 C CA . HIS A 1 153 ? -27.035 -1.756 17.191 1.00 96.69 153 HIS A CA 1
ATOM 1247 C C . HIS A 1 153 ? -27.278 -0.883 18.426 1.00 96.69 153 HIS A C 1
ATOM 1249 O O . HIS A 1 153 ? -27.830 0.218 18.294 1.00 96.69 153 HIS A O 1
ATOM 1255 N N . GLN A 1 154 ? -26.853 -1.328 19.608 1.00 96.44 154 GLN A N 1
ATOM 1256 C CA . GLN A 1 154 ? -26.905 -0.523 20.824 1.00 96.44 154 GLN A CA 1
ATOM 1257 C C . GLN A 1 154 ? -26.012 0.718 20.705 1.00 96.44 154 GLN A C 1
ATOM 1259 O O . GLN A 1 154 ? -26.494 1.823 20.971 1.00 96.44 154 GLN A O 1
ATOM 1264 N N . PHE A 1 155 ? -24.778 0.586 20.207 1.00 95.50 155 PHE A N 1
ATOM 1265 C CA . PHE A 1 155 ? -23.891 1.730 19.960 1.00 95.50 155 PHE A CA 1
ATOM 1266 C C . PHE A 1 155 ? -24.491 2.738 18.977 1.00 95.50 155 PHE A C 1
ATOM 1268 O O . PHE A 1 155 ? -24.492 3.940 19.251 1.00 95.50 155 PHE A O 1
ATOM 1275 N N . ARG A 1 156 ? -25.107 2.279 17.879 1.00 94.81 156 ARG A N 1
ATOM 1276 C CA . ARG A 1 156 ? -25.849 3.159 16.955 1.00 94.81 156 ARG A CA 1
ATOM 1277 C C . ARG A 1 156 ? -26.956 3.940 17.673 1.00 94.81 156 ARG A C 1
ATOM 1279 O O . ARG A 1 156 ? -27.137 5.135 17.434 1.00 94.81 156 ARG A O 1
ATOM 1286 N N . ASN A 1 157 ? -27.720 3.274 18.537 1.00 94.88 157 ASN A N 1
ATOM 1287 C CA . ASN A 1 157 ? -28.816 3.910 19.268 1.00 94.88 157 ASN A CA 1
ATOM 1288 C C . ASN A 1 157 ? -28.303 4.940 20.285 1.00 94.88 157 ASN A C 1
ATOM 1290 O O . ASN A 1 157 ? -28.908 6.005 20.421 1.00 94.88 157 ASN A O 1
ATOM 1294 N N . LEU A 1 158 ? -27.193 4.643 20.968 1.00 95.25 158 LEU A N 1
ATOM 1295 C CA . LEU A 1 158 ? -26.514 5.577 21.865 1.00 95.25 158 LEU A CA 1
ATOM 1296 C C . LEU A 1 158 ? -26.037 6.820 21.106 1.00 95.25 158 LEU A C 1
ATOM 1298 O O . LEU A 1 158 ? -26.378 7.929 21.510 1.00 95.25 158 LEU A O 1
ATOM 1302 N N . LEU A 1 159 ? -25.370 6.650 19.958 1.00 93.56 159 LEU A N 1
ATOM 1303 C CA . LEU A 1 159 ? -24.943 7.766 19.102 1.00 93.56 159 LEU A CA 1
ATOM 1304 C C . LEU A 1 159 ? -26.114 8.677 18.713 1.00 93.56 159 LEU A C 1
ATOM 1306 O O . LEU A 1 159 ? -26.015 9.895 18.854 1.00 93.56 159 LEU A O 1
ATOM 1310 N N . ARG A 1 160 ? -27.248 8.100 18.292 1.00 90.88 160 ARG A N 1
ATOM 1311 C CA . ARG A 1 160 ? -28.447 8.871 17.919 1.00 90.88 160 ARG A CA 1
ATOM 1312 C C . ARG A 1 160 ? -29.023 9.666 19.093 1.00 90.88 160 ARG A C 1
ATOM 1314 O O . ARG A 1 160 ? -29.478 10.794 18.911 1.00 90.88 160 ARG A O 1
ATOM 1321 N N . LYS A 1 161 ? -29.035 9.084 20.297 1.00 91.38 161 LYS A N 1
ATOM 1322 C CA . LYS A 1 161 ?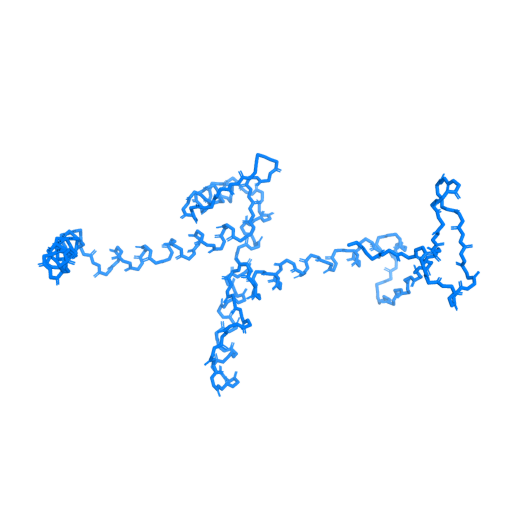 -29.505 9.778 21.505 1.00 91.38 161 LYS A CA 1
ATOM 1323 C C . LYS A 1 161 ? -28.597 10.964 21.824 1.00 91.38 161 LYS A C 1
ATOM 1325 O O . LYS A 1 161 ? -29.102 12.074 21.979 1.00 91.38 161 LYS A O 1
ATOM 1330 N N . THR A 1 162 ? -27.282 10.755 21.832 1.00 90.81 162 THR A N 1
ATOM 1331 C CA . THR A 1 162 ? -26.298 11.805 22.122 1.00 90.81 162 THR A CA 1
ATOM 1332 C C . THR A 1 162 ? -26.358 12.942 21.102 1.00 90.81 162 THR A C 1
ATOM 1334 O O . THR A 1 162 ? -26.413 14.106 21.494 1.00 90.81 162 THR A O 1
ATOM 1337 N N . SER A 1 163 ? -26.444 12.637 19.802 1.00 86.19 163 SER A N 1
ATOM 1338 C CA . SER A 1 163 ? -26.548 13.671 18.764 1.00 86.19 163 SER A CA 1
ATOM 1339 C C . SER A 1 163 ? -27.839 14.489 18.886 1.00 86.19 163 SER A C 1
ATOM 1341 O O . SER A 1 163 ? -27.822 15.706 18.719 1.00 86.19 163 SER A O 1
ATOM 1343 N N . SER A 1 164 ? -28.959 13.842 19.232 1.00 80.75 164 SER A N 1
ATOM 1344 C CA . SER A 1 164 ? -30.240 14.529 19.444 1.00 80.75 164 SER A CA 1
ATOM 1345 C C . SER A 1 164 ? -30.259 15.412 20.695 1.00 80.75 164 SER A C 1
ATOM 1347 O O . SER A 1 164 ? -30.945 16.430 20.712 1.00 80.75 164 SER A O 1
ATOM 1349 N N . ALA A 1 165 ? -29.503 15.046 21.734 1.00 76.44 165 ALA A N 1
ATOM 1350 C CA . ALA A 1 165 ? -29.350 15.863 22.932 1.00 76.44 165 ALA A CA 1
ATOM 1351 C C . ALA A 1 165 ? -28.502 17.111 22.646 1.00 76.44 165 ALA A C 1
ATOM 1353 O O . ALA A 1 165 ? -28.859 18.199 23.084 1.00 76.44 165 ALA A O 1
ATOM 1354 N N . PHE A 1 166 ? -27.438 16.974 21.848 1.00 70.75 166 PHE A N 1
ATOM 1355 C CA . PHE A 1 166 ? -26.601 18.102 21.434 1.00 70.75 166 PHE A CA 1
ATOM 1356 C C . PHE A 1 166 ? -27.379 19.125 20.591 1.00 70.75 166 PHE A C 1
ATOM 1358 O O . PHE A 1 166 ? -27.301 20.319 20.854 1.00 70.75 166 PHE A O 1
ATOM 1365 N N . ALA A 1 167 ? -28.212 18.664 19.650 1.00 69.75 167 ALA A N 1
ATOM 1366 C CA . ALA A 1 167 ? -29.058 19.543 18.836 1.00 69.75 167 ALA A CA 1
ATOM 1367 C C . ALA A 1 167 ? -30.077 20.363 19.655 1.00 69.75 167 ALA A C 1
ATOM 1369 O O . ALA A 1 167 ? -30.533 21.399 19.189 1.00 69.75 167 ALA A O 1
ATOM 1370 N N . LYS A 1 168 ? -30.431 19.925 20.871 1.00 67.38 168 LYS A N 1
ATOM 1371 C CA . LYS A 1 168 ? -31.327 20.660 21.783 1.00 67.38 168 LYS A CA 1
ATOM 1372 C C . LYS A 1 168 ? -30.608 21.685 22.667 1.00 67.38 168 LYS A C 1
ATOM 1374 O O . LYS A 1 168 ? -31.279 22.461 23.336 1.00 67.38 168 LYS A O 1
ATOM 1379 N N . LEU A 1 169 ? -29.274 21.657 22.718 1.00 64.06 169 LEU A N 1
ATOM 1380 C CA . LEU A 1 169 ? -28.452 22.508 23.588 1.00 64.06 169 LEU A CA 1
ATOM 1381 C C . LEU A 1 169 ? -27.801 23.689 22.853 1.00 64.06 169 LEU A C 1
ATOM 1383 O O . LEU A 1 169 ? -27.202 24.537 23.507 1.00 64.06 169 LEU A O 1
ATOM 1387 N N . VAL A 1 170 ? -27.907 23.755 21.523 1.00 54.41 170 VAL A N 1
ATOM 1388 C CA . VAL A 1 170 ? -27.441 24.894 20.718 1.00 54.41 170 VAL A CA 1
ATOM 1389 C C . VAL A 1 170 ? -28.635 25.836 20.496 1.00 54.41 170 VAL A C 1
ATOM 1391 O O . VAL A 1 170 ? -29.573 25.423 19.813 1.00 54.41 170 VAL A O 1
ATOM 1394 N N . PRO A 1 171 ? -28.661 27.048 21.087 1.00 55.53 171 PRO A N 1
ATOM 1395 C CA . PRO A 1 171 ? -29.671 28.057 20.767 1.00 55.53 171 PRO A CA 1
ATOM 1396 C C . PRO A 1 171 ? -29.469 28.565 19.331 1.00 55.53 171 PRO A C 1
ATOM 1398 O O . PRO A 1 171 ? -28.328 28.593 18.865 1.00 55.53 171 PRO A O 1
ATOM 1401 N N . GLU A 1 172 ? -30.562 28.939 18.655 1.00 59.75 172 GLU A N 1
ATOM 1402 C CA . GLU A 1 172 ? -30.540 29.593 17.329 1.00 59.75 172 GLU A CA 1
ATOM 1403 C C . GLU A 1 172 ? -29.714 30.887 17.305 1.00 59.75 172 GLU A C 1
ATOM 1405 O O . GLU A 1 172 ? -29.751 31.642 18.307 1.00 59.75 172 GLU A O 1
#

Mean predicted aligned error: 10.57 Å

InterPro domains:
  IPR012337 Ribonuclease H-like superfamily [SSF53098] (19-145)

Radius of gyration: 25.74 Å; Cα contacts (8 Å, |Δi|>4): 109; chains: 1; bounding box: 60×50×57 Å

Secondary structure (DSSP, 8-state):
---GGG--S---EEE-SSTT-EEE-------------S--HHHHHHHHHHGGGGHHHHHIIIIISS-GGG----SHHHHHHHHHHHHHHHHHHHHHHH--SHHHHHHHHHHHHHTT---BTTB---HHHHHHHHHHHHHHHHHHHH--HHHHHHHHHHHHHHHHHHHTTS--